Protein AF-A0A4D8XME0-F1 (afdb_monomer_lite)

Sequence (149 aa):
MLNAVTVRDWILSHYKCSPSGAEEKKIIDAHFCAVSTALEKTSAFGISNVFGFWDWVGGRFSVCSAVGILPLALQFGFETCREFLNGAHAVDEHFRTEKDYSKNLPVLLGLASVWNSSFLGIRSNAILPYAQALVRFVAHIQQLDMESN

Secondary structure (DSSP, 8-state):
-HHHHHHHHHHHHHTT--SSSHHHHHHHHHH--EE-S-HHHHHHTT---EE---TTS-GGGGGGSHHHHHHHHHHH-HHHHHHHHHHHHHHHHHHHH---TTT-HHHHHHHHHHIIIIIS---------S-GGGTTHHHHHHHHHHTT-

pLDDT: mean 95.59, std 4.42, range [67.44, 98.75]

Structure (mmCIF, N/CA/C/O backbone):
data_AF-A0A4D8XME0-F1
#
_entry.id   AF-A0A4D8XME0-F1
#
loop_
_atom_site.group_PDB
_atom_site.id
_atom_site.type_symbol
_atom_site.label_atom_id
_atom_site.label_alt_id
_atom_site.label_comp_id
_atom_site.label_asym_id
_atom_site.label_entity_id
_atom_site.label_seq_id
_atom_site.pdbx_PDB_ins_code
_atom_site.Cartn_x
_atom_site.Cartn_y
_atom_site.Cartn_z
_atom_site.occupancy
_atom_site.B_iso_or_equiv
_atom_site.auth_seq_id
_atom_site.auth_comp_id
_atom_site.auth_asym_id
_atom_site.auth_atom_id
_atom_site.pdbx_PDB_model_num
ATOM 1 N N . MET A 1 1 ? 5.438 -12.615 -12.875 1.00 91.56 1 MET A N 1
ATOM 2 C CA . MET A 1 1 ? 6.532 -12.648 -13.873 1.00 91.56 1 MET A CA 1
ATOM 3 C C . MET A 1 1 ? 6.036 -12.698 -15.312 1.00 91.56 1 MET A C 1
ATOM 5 O O . MET A 1 1 ? 6.508 -11.869 -16.071 1.00 91.56 1 MET A O 1
ATOM 9 N N . LEU A 1 2 ? 5.083 -13.569 -15.686 1.00 96.62 2 LEU A N 1
ATOM 10 C CA . LEU A 1 2 ? 4.573 -13.665 -17.070 1.00 96.62 2 LEU A CA 1
ATOM 11 C C . LEU A 1 2 ? 4.218 -12.301 -17.691 1.00 96.62 2 LEU A C 1
ATOM 13 O O . LEU A 1 2 ? 4.802 -11.936 -18.700 1.00 96.62 2 LEU A O 1
ATOM 17 N N . ASN A 1 3 ? 3.373 -11.504 -17.028 1.00 97.69 3 ASN A N 1
ATOM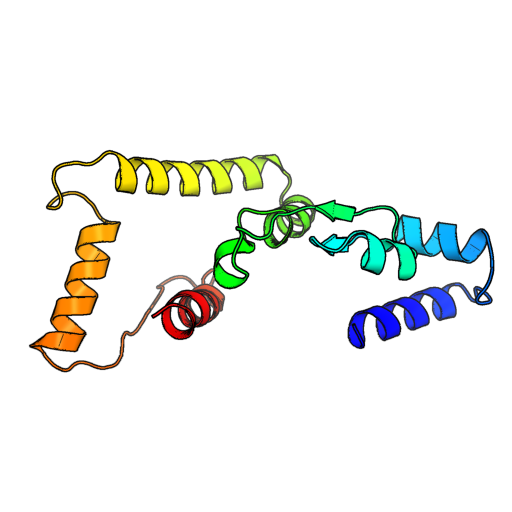 18 C CA . ASN A 1 3 ? 2.995 -10.174 -17.530 1.00 97.69 3 ASN A CA 1
ATOM 19 C C . ASN A 1 3 ? 4.197 -9.240 -17.742 1.00 97.69 3 ASN A C 1
ATOM 21 O O . ASN A 1 3 ? 4.234 -8.508 -18.723 1.00 97.69 3 ASN A O 1
ATOM 25 N N . ALA A 1 4 ? 5.187 -9.266 -16.844 1.00 96.25 4 ALA A N 1
ATOM 26 C CA . ALA A 1 4 ? 6.376 -8.425 -16.971 1.00 96.25 4 ALA A CA 1
ATOM 27 C C . ALA A 1 4 ? 7.208 -8.821 -18.200 1.00 96.25 4 ALA A C 1
ATOM 29 O O . ALA A 1 4 ? 7.653 -7.946 -18.936 1.00 96.25 4 ALA A O 1
ATOM 30 N N . VAL A 1 5 ? 7.363 -10.127 -18.449 1.00 95.12 5 VAL A N 1
ATOM 31 C CA . VAL A 1 5 ? 8.026 -10.646 -19.656 1.00 95.12 5 VAL A CA 1
ATOM 32 C C . VAL A 1 5 ? 7.252 -10.232 -20.906 1.00 95.12 5 VAL A C 1
ATOM 34 O O . VAL A 1 5 ? 7.840 -9.665 -21.816 1.00 95.12 5 VAL A O 1
ATOM 37 N N . THR A 1 6 ? 5.927 -10.402 -20.918 1.00 96.94 6 THR A N 1
ATOM 38 C CA . THR A 1 6 ? 5.085 -9.995 -22.053 1.00 96.94 6 THR A CA 1
ATOM 39 C C . THR A 1 6 ? 5.218 -8.503 -22.373 1.00 96.94 6 THR A C 1
ATOM 41 O O . THR A 1 6 ? 5.342 -8.137 -23.538 1.00 96.94 6 THR A O 1
ATOM 44 N N . VAL A 1 7 ? 5.229 -7.630 -21.359 1.00 96.94 7 VAL A N 1
ATOM 45 C CA . VAL A 1 7 ? 5.403 -6.180 -21.557 1.00 96.94 7 VAL A CA 1
ATOM 46 C C . VAL A 1 7 ? 6.823 -5.841 -22.018 1.00 96.94 7 VAL A C 1
ATOM 48 O O . VAL A 1 7 ? 6.987 -4.983 -22.885 1.00 96.94 7 VAL A O 1
ATOM 51 N N . ARG A 1 8 ? 7.846 -6.523 -21.487 1.00 94.25 8 ARG A N 1
ATOM 52 C CA . ARG A 1 8 ? 9.237 -6.385 -21.944 1.00 94.25 8 ARG A CA 1
ATOM 53 C C . ARG A 1 8 ? 9.361 -6.735 -23.421 1.00 94.25 8 ARG A C 1
ATOM 55 O O . ARG A 1 8 ? 9.879 -5.927 -24.185 1.00 94.25 8 ARG A O 1
ATOM 62 N N . ASP A 1 9 ? 8.844 -7.887 -23.826 1.00 94.00 9 ASP A N 1
ATOM 63 C CA . ASP A 1 9 ? 8.915 -8.342 -25.213 1.00 94.00 9 ASP A CA 1
ATOM 64 C C . ASP A 1 9 ? 8.140 -7.399 -26.142 1.00 94.00 9 ASP A C 1
ATOM 66 O O . ASP A 1 9 ? 8.619 -7.054 -27.222 1.00 94.00 9 ASP A O 1
ATOM 70 N N . TRP A 1 10 ? 6.986 -6.895 -25.690 1.00 95.94 10 TRP A N 1
ATOM 71 C CA . TRP A 1 10 ? 6.223 -5.884 -26.418 1.00 95.94 10 TRP A CA 1
ATOM 72 C C . TRP A 1 10 ? 7.027 -4.589 -26.632 1.00 95.94 10 TRP A C 1
ATOM 74 O O . TRP A 1 10 ? 7.133 -4.133 -27.772 1.00 95.94 10 TRP A O 1
ATOM 84 N N . ILE A 1 11 ? 7.661 -4.034 -25.591 1.00 95.44 11 ILE A N 1
ATOM 85 C CA . ILE A 1 11 ? 8.499 -2.824 -25.709 1.00 95.44 11 ILE A CA 1
ATOM 86 C C . ILE A 1 11 ? 9.690 -3.066 -26.640 1.00 95.44 11 ILE A C 1
ATOM 88 O O . ILE A 1 11 ? 9.931 -2.268 -27.547 1.00 95.44 11 ILE A O 1
ATOM 92 N N . LEU A 1 12 ? 10.418 -4.171 -26.470 1.00 93.56 12 LEU A N 1
ATOM 93 C CA . LEU A 1 12 ? 11.577 -4.477 -27.314 1.00 93.56 12 LEU A CA 1
ATOM 94 C C . LEU A 1 12 ? 11.173 -4.648 -28.786 1.00 93.56 12 LEU A C 1
ATOM 96 O O . LEU A 1 12 ? 11.854 -4.130 -29.674 1.00 93.56 12 LEU A O 1
ATOM 100 N N . SER A 1 13 ? 10.022 -5.282 -29.045 1.00 94.38 13 SER A N 1
ATOM 101 C CA . SER A 1 13 ? 9.468 -5.416 -30.396 1.00 94.38 13 SER A CA 1
ATOM 102 C C . SER A 1 13 ? 9.099 -4.063 -31.017 1.00 94.38 13 SER A C 1
ATOM 104 O O . SER A 1 13 ? 9.367 -3.841 -32.198 1.00 94.38 13 SER A O 1
ATOM 106 N N . HIS A 1 14 ? 8.559 -3.128 -30.225 1.00 94.62 14 HIS A N 1
ATOM 107 C CA . HIS A 1 14 ? 8.213 -1.781 -30.680 1.00 94.62 14 HIS A CA 1
ATOM 108 C C . HIS A 1 14 ? 9.449 -1.007 -31.153 1.00 94.62 14 HIS A C 1
ATOM 110 O O . HIS A 1 14 ? 9.430 -0.394 -32.221 1.00 94.62 14 HIS A O 1
ATOM 116 N N . TYR A 1 15 ? 10.548 -1.102 -30.401 1.00 94.50 15 TYR A N 1
ATOM 117 C CA . TYR A 1 15 ? 11.832 -0.502 -30.767 1.00 94.50 15 TYR A CA 1
ATOM 118 C C . TYR A 1 15 ? 12.601 -1.289 -31.838 1.00 94.50 15 TYR A C 1
ATOM 120 O O . TYR A 1 15 ? 13.678 -0.859 -32.240 1.00 94.50 15 TYR A O 1
ATOM 128 N N . LYS A 1 16 ? 12.060 -2.418 -32.327 1.00 92.62 16 LYS A N 1
ATOM 129 C CA . LYS A 1 16 ? 12.730 -3.341 -33.265 1.00 92.62 16 LYS A CA 1
ATOM 130 C C . LYS A 1 16 ? 14.116 -3.773 -32.770 1.00 92.62 16 LYS A C 1
ATOM 132 O O . LYS A 1 16 ? 15.002 -4.070 -33.570 1.00 92.62 16 LYS A O 1
ATOM 137 N N . CYS A 1 17 ? 14.296 -3.797 -31.453 1.00 87.25 17 CYS A N 1
ATOM 138 C CA . CYS A 1 17 ? 15.554 -4.160 -30.835 1.00 87.25 17 CYS A CA 1
ATOM 139 C C . CYS A 1 17 ? 15.717 -5.678 -30.933 1.00 87.25 17 CYS A C 1
ATOM 141 O O . CYS A 1 17 ? 14.829 -6.436 -30.533 1.00 87.25 17 CYS A O 1
ATOM 143 N N . SER A 1 18 ? 16.842 -6.128 -31.488 1.00 77.12 18 SER A N 1
ATOM 144 C CA . SER A 1 18 ? 17.196 -7.544 -31.413 1.00 77.12 18 SER A CA 1
ATOM 145 C C . SER A 1 18 ? 17.586 -7.881 -29.970 1.00 77.12 18 SER A C 1
ATOM 147 O O . SER A 1 18 ? 18.260 -7.069 -29.336 1.00 77.12 18 SER A O 1
ATOM 149 N N . PRO A 1 19 ? 17.196 -9.052 -29.440 1.00 67.44 19 PRO A N 1
ATOM 150 C CA . PRO A 1 19 ? 17.473 -9.438 -28.058 1.00 67.44 19 PRO A CA 1
ATOM 151 C C . PRO A 1 19 ? 18.959 -9.774 -27.861 1.00 67.44 19 PRO A C 1
ATOM 153 O O . PRO A 1 19 ? 19.338 -10.942 -27.802 1.00 67.44 19 PRO A O 1
ATOM 156 N N . SER A 1 20 ? 19.817 -8.752 -27.828 1.00 72.69 20 SER A N 1
ATOM 157 C CA . SER A 1 20 ? 21.176 -8.820 -27.290 1.00 72.69 20 SER A CA 1
ATOM 158 C C . SER A 1 20 ? 21.843 -7.442 -27.251 1.00 72.69 20 SER A C 1
ATOM 160 O O . SER A 1 20 ? 21.938 -6.759 -28.272 1.00 72.69 20 SER A O 1
ATOM 162 N N . GLY A 1 21 ? 22.446 -7.097 -26.111 1.00 81.00 21 GLY A N 1
ATOM 163 C CA . GLY A 1 21 ? 23.503 -6.085 -26.035 1.00 81.00 21 GLY A CA 1
ATOM 164 C C . GLY A 1 21 ? 23.106 -4.750 -25.404 1.00 81.00 21 GLY A C 1
ATOM 165 O O . GLY A 1 21 ? 22.157 -4.642 -24.630 1.00 81.00 21 GLY A O 1
ATOM 166 N N . ALA A 1 22 ? 23.903 -3.719 -25.696 1.00 86.31 22 ALA A N 1
ATOM 167 C CA . ALA A 1 22 ? 23.802 -2.407 -25.054 1.00 86.31 22 ALA A CA 1
ATOM 168 C C . ALA A 1 22 ? 22.494 -1.662 -25.375 1.00 86.31 22 ALA A C 1
ATOM 170 O O . ALA A 1 22 ? 22.033 -0.863 -24.561 1.00 86.31 22 ALA A O 1
ATOM 171 N N . GLU A 1 23 ? 21.895 -1.923 -26.541 1.00 89.38 23 GLU A N 1
ATOM 172 C CA . GLU A 1 23 ? 20.634 -1.302 -26.959 1.00 89.38 23 GLU A CA 1
ATOM 173 C C . GLU A 1 23 ? 19.457 -1.786 -26.106 1.00 89.38 23 GLU A C 1
ATOM 175 O O . GLU A 1 23 ? 18.723 -0.965 -25.556 1.00 89.38 23 GLU A O 1
ATOM 180 N N . GLU A 1 24 ? 19.340 -3.101 -25.908 1.00 91.31 24 GLU A N 1
ATOM 181 C CA . GLU A 1 24 ? 18.320 -3.699 -25.046 1.00 91.31 24 GLU A CA 1
ATOM 182 C C . GLU A 1 24 ? 18.422 -3.147 -23.622 1.00 91.31 24 GLU A C 1
ATOM 184 O O . GLU A 1 24 ? 17.433 -2.670 -23.064 1.00 91.31 24 GLU A O 1
ATOM 189 N N . LYS A 1 25 ? 19.639 -3.131 -23.060 1.00 91.00 25 LYS A N 1
ATOM 190 C CA . LYS A 1 25 ? 19.886 -2.590 -21.719 1.00 91.00 25 LYS A CA 1
ATOM 191 C C . LYS A 1 25 ? 19.446 -1.130 -21.612 1.00 91.00 25 LYS A C 1
ATOM 193 O O . LYS A 1 25 ? 18.803 -0.761 -20.637 1.00 91.00 25 LYS A O 1
ATOM 198 N N . LYS A 1 26 ? 19.749 -0.305 -22.619 1.00 92.69 26 LYS A N 1
ATOM 199 C CA . LYS A 1 26 ? 19.348 1.107 -22.643 1.00 92.69 26 LYS A CA 1
ATOM 200 C C . LYS A 1 26 ? 17.824 1.271 -22.657 1.00 92.69 26 LYS A C 1
ATOM 202 O O . LYS A 1 26 ? 17.313 2.149 -21.969 1.00 92.69 26 LYS A O 1
ATOM 207 N N . ILE A 1 27 ? 17.108 0.442 -23.419 1.00 94.69 27 ILE A N 1
ATOM 208 C CA . ILE A 1 27 ? 15.638 0.462 -23.466 1.00 94.69 27 ILE A CA 1
ATOM 209 C C . ILE A 1 27 ? 15.058 0.012 -22.120 1.00 94.69 27 ILE A C 1
ATOM 211 O O . ILE A 1 27 ? 14.176 0.678 -21.583 1.00 94.69 27 ILE A O 1
ATOM 215 N N . ILE A 1 28 ? 15.570 -1.078 -21.542 1.00 94.12 28 ILE A N 1
ATOM 216 C CA . ILE A 1 28 ? 15.106 -1.570 -20.239 1.00 94.12 28 ILE A CA 1
ATOM 217 C C . ILE A 1 28 ? 15.350 -0.519 -19.151 1.00 94.12 28 ILE A C 1
ATOM 219 O O . ILE A 1 28 ? 14.417 -0.178 -18.432 1.00 94.12 28 ILE A O 1
ATOM 223 N N . ASP A 1 29 ? 16.551 0.059 -19.078 1.00 93.38 29 ASP A N 1
ATOM 224 C CA . ASP A 1 29 ? 16.898 1.080 -18.081 1.00 93.38 29 ASP A CA 1
ATOM 225 C C . ASP A 1 29 ? 16.018 2.340 -18.192 1.00 93.38 29 ASP A C 1
ATOM 227 O O . ASP A 1 29 ? 15.743 2.988 -17.182 1.00 93.38 29 ASP A O 1
ATOM 231 N N . ALA A 1 30 ? 15.561 2.691 -19.399 1.00 94.56 30 ALA A N 1
ATOM 232 C CA . ALA A 1 30 ? 14.716 3.862 -19.630 1.00 94.56 30 ALA A CA 1
ATOM 233 C C . ALA A 1 30 ? 13.221 3.621 -19.352 1.00 94.56 30 ALA A C 1
ATOM 235 O O . ALA A 1 30 ? 12.512 4.560 -18.995 1.00 94.56 30 ALA A O 1
ATOM 236 N N . HIS A 1 31 ? 12.731 2.390 -19.533 1.00 95.75 31 HIS A N 1
ATOM 237 C CA . HIS A 1 31 ? 11.294 2.083 -19.491 1.00 95.75 31 HIS A CA 1
ATOM 238 C C . HIS A 1 31 ? 10.861 1.209 -18.311 1.00 95.75 31 HIS A C 1
ATOM 240 O O . HIS A 1 31 ? 9.667 1.138 -18.021 1.00 95.75 31 HIS A O 1
ATOM 246 N N . PHE A 1 32 ? 11.795 0.544 -17.631 1.00 96.50 32 PHE A N 1
ATOM 247 C CA . PHE A 1 32 ? 11.496 -0.355 -16.525 1.00 96.50 32 PHE A CA 1
ATOM 248 C C . PHE A 1 32 ? 12.145 0.113 -15.226 1.00 96.50 32 PHE A C 1
ATOM 250 O O . PHE A 1 32 ? 13.322 0.462 -15.154 1.00 96.50 32 PHE A O 1
ATOM 257 N N . CYS A 1 33 ? 11.363 0.015 -14.160 1.00 97.00 33 CYS A N 1
ATOM 258 C CA . CYS A 1 33 ? 11.851 -0.033 -12.794 1.00 97.00 33 CYS A CA 1
ATOM 259 C C . CYS A 1 33 ? 11.167 -1.197 -12.072 1.00 97.00 33 CYS A C 1
ATOM 261 O O . CYS A 1 33 ? 10.125 -1.693 -12.510 1.00 97.00 33 CYS A O 1
ATOM 263 N N . ALA A 1 34 ? 11.766 -1.656 -10.980 1.00 97.31 34 ALA A N 1
ATOM 264 C CA . ALA A 1 34 ? 11.216 -2.721 -10.157 1.00 97.31 34 ALA A CA 1
ATOM 265 C C . ALA A 1 34 ? 11.022 -2.241 -8.724 1.00 97.31 34 ALA A C 1
ATOM 267 O O . ALA A 1 34 ? 11.848 -1.506 -8.191 1.00 97.31 34 ALA A O 1
ATOM 268 N N . VAL A 1 35 ? 9.966 -2.730 -8.080 1.00 97.06 35 VAL A N 1
ATOM 269 C CA . VAL A 1 35 ? 9.823 -2.684 -6.625 1.00 97.06 35 VAL A CA 1
ATOM 270 C C . VAL A 1 35 ? 9.943 -4.109 -6.112 1.00 97.06 35 VAL A C 1
ATOM 272 O O . VAL A 1 35 ? 9.112 -4.958 -6.440 1.00 97.06 35 VAL A O 1
ATOM 275 N N . SER A 1 36 ? 11.008 -4.417 -5.375 1.00 94.56 36 SER A N 1
ATOM 276 C CA . SER A 1 36 ? 11.275 -5.795 -4.955 1.00 94.56 36 SER A CA 1
ATOM 277 C C . SER A 1 36 ? 12.236 -5.882 -3.779 1.00 94.56 36 SER A C 1
ATOM 279 O O . SER A 1 36 ? 13.097 -5.027 -3.601 1.00 94.56 36 SER A O 1
ATOM 281 N N . THR A 1 37 ? 12.140 -6.980 -3.036 1.00 91.12 37 THR A N 1
ATOM 282 C CA . THR A 1 37 ? 13.159 -7.426 -2.077 1.00 91.12 37 THR A CA 1
ATOM 283 C C . THR A 1 37 ? 14.212 -8.335 -2.735 1.00 91.12 37 THR A C 1
ATOM 285 O O . THR A 1 37 ? 15.295 -8.532 -2.191 1.00 91.12 37 THR A O 1
ATOM 288 N N . ALA A 1 38 ? 13.928 -8.892 -3.921 1.00 92.12 38 ALA A N 1
ATOM 289 C CA . ALA A 1 38 ? 14.745 -9.916 -4.573 1.00 92.12 38 ALA A CA 1
ATOM 290 C C . ALA A 1 38 ? 15.682 -9.324 -5.642 1.00 92.12 38 ALA A C 1
ATOM 292 O O . ALA A 1 38 ? 15.454 -9.503 -6.843 1.00 92.12 38 ALA A O 1
ATOM 293 N N . LEU A 1 39 ? 16.752 -8.653 -5.198 1.00 89.38 39 LEU A N 1
ATOM 294 C CA . LEU A 1 39 ? 17.704 -7.941 -6.069 1.00 89.38 39 LEU A CA 1
ATOM 295 C C . LEU A 1 39 ? 18.330 -8.829 -7.158 1.00 89.38 39 LEU A C 1
ATOM 297 O O . LEU A 1 39 ? 18.513 -8.395 -8.295 1.00 89.38 39 LEU A O 1
ATOM 301 N N . GLU A 1 40 ? 18.614 -10.093 -6.843 1.00 91.69 40 GLU A N 1
ATOM 302 C CA . GLU A 1 40 ? 19.160 -11.049 -7.814 1.00 91.69 40 GLU A CA 1
ATOM 303 C C . GLU A 1 40 ? 18.179 -11.323 -8.959 1.00 91.69 40 GLU A C 1
ATOM 305 O O . GLU A 1 40 ? 18.570 -11.361 -10.123 1.00 91.69 40 GLU A O 1
ATOM 310 N N . LYS A 1 41 ? 16.881 -11.451 -8.651 1.00 93.44 41 LYS A N 1
ATOM 311 C CA . LYS A 1 41 ? 15.845 -11.713 -9.659 1.00 93.44 41 LYS A CA 1
ATOM 312 C C . LYS A 1 41 ? 15.583 -10.488 -10.529 1.00 93.44 41 LYS A C 1
ATOM 314 O O . LYS A 1 41 ? 15.357 -10.641 -11.726 1.00 93.44 41 LYS A O 1
ATOM 319 N N . THR A 1 42 ? 15.621 -9.284 -9.956 1.00 93.56 42 THR A N 1
ATOM 320 C CA . THR A 1 42 ? 15.488 -8.041 -10.733 1.00 93.56 42 THR A CA 1
ATOM 321 C C . THR A 1 42 ? 16.700 -7.810 -11.632 1.00 93.56 42 THR A C 1
ATOM 323 O O . THR A 1 42 ? 16.530 -7.428 -12.787 1.00 93.56 42 THR A O 1
ATOM 326 N N . SER A 1 43 ? 17.904 -8.131 -11.144 1.00 91.38 43 SER A N 1
ATOM 327 C CA . SER A 1 43 ? 19.139 -8.075 -11.933 1.00 91.38 43 SER A CA 1
ATOM 328 C C . SER A 1 43 ? 19.131 -9.098 -13.073 1.00 91.38 43 SER A C 1
ATOM 330 O O . SER A 1 43 ? 19.403 -8.744 -14.217 1.00 91.38 43 SER A O 1
ATOM 332 N N . ALA A 1 44 ? 18.706 -10.340 -12.810 1.00 91.81 44 ALA A N 1
ATOM 333 C CA . ALA A 1 44 ? 18.538 -11.367 -13.842 1.00 91.81 44 ALA A CA 1
ATOM 334 C C . ALA A 1 44 ? 17.485 -10.991 -14.903 1.00 91.81 44 ALA A C 1
ATOM 336 O O . ALA A 1 44 ? 17.574 -11.438 -16.043 1.00 91.81 44 ALA A O 1
ATOM 337 N N . PHE A 1 45 ? 16.502 -10.155 -14.549 1.00 91.44 45 P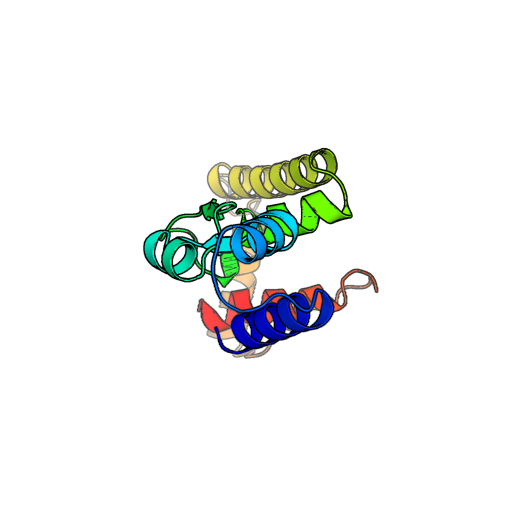HE A N 1
ATOM 338 C CA . PHE A 1 45 ? 15.538 -9.585 -15.497 1.00 91.44 45 PHE A CA 1
ATOM 339 C C . PHE A 1 45 ? 16.123 -8.415 -16.319 1.00 91.44 45 PHE A C 1
ATOM 341 O O . PHE A 1 45 ? 15.522 -7.996 -17.306 1.00 91.44 45 PHE A O 1
ATOM 348 N N . GLY A 1 46 ? 17.290 -7.888 -15.935 1.00 91.25 46 GLY A N 1
ATOM 349 C CA . GLY A 1 46 ? 17.978 -6.785 -16.609 1.00 91.25 46 GLY A CA 1
ATOM 350 C C . GLY A 1 46 ? 17.618 -5.388 -16.094 1.00 91.25 46 GLY A C 1
ATOM 351 O O . GLY A 1 46 ? 18.027 -4.408 -16.707 1.00 91.25 46 GLY A O 1
ATOM 352 N N . ILE A 1 47 ? 16.870 -5.269 -14.990 1.00 94.12 47 ILE A N 1
ATOM 353 C CA . ILE A 1 47 ? 16.465 -3.969 -14.429 1.00 94.12 47 ILE A CA 1
ATOM 354 C C . ILE A 1 47 ? 17.537 -3.459 -13.469 1.00 94.12 47 ILE A C 1
ATOM 356 O O . ILE A 1 47 ? 17.819 -4.092 -12.451 1.00 94.12 47 ILE A O 1
ATOM 360 N N . SER A 1 48 ? 18.079 -2.276 -13.761 1.00 90.81 48 SER A N 1
ATOM 361 C CA . SER A 1 48 ? 19.012 -1.568 -12.875 1.00 90.81 48 SER A CA 1
ATOM 362 C C . SER A 1 48 ? 18.310 -0.675 -11.841 1.00 90.81 48 SER A C 1
ATOM 364 O O . SER A 1 48 ? 18.780 -0.548 -10.712 1.00 90.81 48 SER A O 1
ATOM 366 N N . ASN A 1 49 ? 17.161 -0.094 -12.196 1.00 94.38 49 ASN A N 1
ATOM 367 C CA . ASN A 1 49 ? 16.387 0.797 -11.331 1.00 94.38 49 ASN A CA 1
ATOM 368 C C . ASN A 1 49 ? 15.474 -0.003 -10.393 1.00 94.38 49 ASN A C 1
ATOM 370 O O . ASN A 1 49 ? 14.332 -0.320 -10.738 1.00 94.38 49 ASN A O 1
ATOM 374 N N . VAL A 1 50 ? 15.980 -0.341 -9.206 1.00 9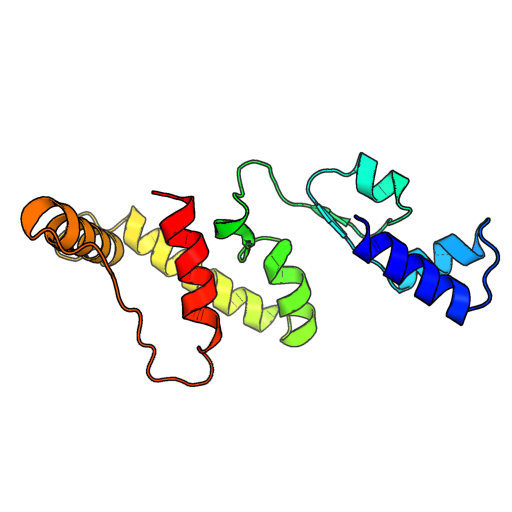6.25 50 VAL A N 1
ATOM 375 C CA . VAL A 1 50 ? 15.248 -1.138 -8.213 1.00 96.25 50 VAL A CA 1
ATOM 376 C C . VAL A 1 50 ? 14.996 -0.328 -6.945 1.00 96.25 50 VAL A C 1
ATOM 378 O O . VAL A 1 50 ? 15.925 0.139 -6.292 1.00 96.25 50 VAL A O 1
ATOM 381 N N . PHE A 1 51 ? 13.726 -0.211 -6.571 1.00 96.31 51 PHE A N 1
ATOM 382 C CA . PHE A 1 51 ? 13.279 0.378 -5.317 1.00 96.31 51 PHE A CA 1
ATOM 383 C C . PHE A 1 51 ? 13.023 -0.745 -4.310 1.00 96.31 51 PHE A C 1
ATOM 385 O O . PHE A 1 51 ? 12.066 -1.515 -4.425 1.00 96.31 51 PHE A O 1
ATOM 392 N N . GLY A 1 52 ? 13.935 -0.869 -3.350 1.00 92.31 52 GLY A N 1
ATOM 393 C CA . GLY A 1 52 ? 13.894 -1.913 -2.334 1.00 92.31 52 GLY A CA 1
ATOM 394 C C . GLY A 1 52 ? 12.793 -1.707 -1.294 1.00 92.31 52 GLY A C 1
ATOM 395 O O . GLY A 1 52 ? 12.385 -0.584 -0.999 1.00 92.31 52 GLY A O 1
ATOM 396 N N . PHE A 1 53 ? 12.359 -2.813 -0.702 1.00 94.19 53 PHE A N 1
ATOM 397 C CA . PHE A 1 53 ? 11.642 -2.853 0.572 1.00 94.19 53 PHE A CA 1
ATOM 398 C C . PHE A 1 53 ? 12.067 -4.120 1.332 1.00 94.19 53 PHE A C 1
ATOM 400 O O . PHE A 1 53 ? 12.938 -4.854 0.859 1.00 94.19 53 PHE A O 1
ATOM 407 N N . TRP A 1 54 ? 11.497 -4.366 2.511 1.00 93.81 54 TRP A N 1
ATOM 408 C CA . TRP A 1 54 ? 11.974 -5.405 3.428 1.00 93.81 54 TRP A CA 1
ATOM 409 C C . TRP A 1 54 ? 10.943 -6.503 3.683 1.00 93.81 54 TRP A C 1
ATOM 411 O O . TRP A 1 54 ? 9.751 -6.335 3.445 1.00 93.81 54 TRP A O 1
ATOM 421 N N . ASP A 1 55 ? 11.429 -7.632 4.186 1.00 92.88 55 ASP A N 1
ATOM 422 C CA . ASP A 1 55 ? 10.661 -8.837 4.511 1.00 92.88 55 ASP A CA 1
ATOM 423 C C . ASP A 1 55 ? 9.609 -8.626 5.609 1.00 92.88 55 ASP A C 1
ATOM 425 O O . ASP A 1 55 ? 8.543 -9.236 5.564 1.00 92.88 55 ASP A O 1
ATOM 429 N N . TRP A 1 56 ? 9.861 -7.717 6.550 1.00 94.75 56 TRP A N 1
ATOM 430 C CA . TRP A 1 56 ? 8.894 -7.327 7.578 1.00 94.75 56 TRP A CA 1
ATOM 431 C C . TRP A 1 56 ? 7.724 -6.483 7.039 1.00 94.75 56 TRP A C 1
ATOM 433 O O . TRP A 1 56 ? 6.768 -6.225 7.772 1.00 94.75 56 TRP A O 1
ATOM 443 N N . VAL A 1 57 ? 7.749 -6.073 5.763 1.00 96.19 57 VAL A N 1
ATOM 444 C CA . VAL A 1 57 ? 6.627 -5.390 5.103 1.00 96.19 57 VAL A CA 1
ATOM 445 C C . VAL A 1 57 ? 5.720 -6.424 4.431 1.00 96.19 57 VAL A C 1
ATOM 447 O O . VAL A 1 57 ? 5.936 -6.831 3.288 1.00 96.19 57 VAL A O 1
ATOM 450 N N . GLY A 1 58 ? 4.657 -6.830 5.128 1.00 95.12 58 GLY A N 1
ATOM 451 C CA . GLY A 1 58 ? 3.636 -7.712 4.559 1.00 95.12 58 GLY A CA 1
ATOM 452 C C . GLY A 1 58 ? 2.922 -7.075 3.358 1.00 95.12 58 GLY A C 1
ATOM 453 O O . GLY A 1 58 ? 2.630 -5.881 3.361 1.00 95.12 58 GLY A O 1
ATOM 454 N N . GLY A 1 59 ? 2.589 -7.873 2.335 1.00 94.69 59 GLY A N 1
ATOM 455 C CA . GLY A 1 59 ? 2.036 -7.372 1.065 1.00 94.69 59 GLY A CA 1
ATOM 456 C C . GLY A 1 59 ? 0.809 -6.464 1.225 1.00 94.69 59 GLY A C 1
ATOM 457 O O . GLY A 1 59 ? 0.786 -5.357 0.691 1.00 94.69 59 GLY A O 1
ATOM 458 N N . ARG A 1 60 ? -0.168 -6.870 2.043 1.00 96.81 60 ARG A N 1
ATOM 459 C CA . ARG A 1 60 ? -1.383 -6.082 2.339 1.00 96.81 60 ARG A CA 1
ATOM 460 C C . ARG A 1 60 ? -1.151 -4.830 3.200 1.00 96.81 60 ARG A C 1
ATOM 462 O O . ARG A 1 60 ? -2.039 -3.993 3.288 1.00 96.81 60 ARG A O 1
ATOM 469 N N . PHE A 1 61 ? 0.047 -4.667 3.763 1.00 97.44 61 PHE A N 1
ATOM 470 C CA . PHE A 1 61 ? 0.493 -3.483 4.512 1.00 97.44 61 PHE A CA 1
ATOM 471 C C . PHE A 1 61 ? 1.514 -2.636 3.727 1.00 97.44 61 PHE A C 1
ATOM 473 O O . PHE A 1 61 ? 2.051 -1.657 4.238 1.00 97.44 61 PHE A O 1
ATOM 480 N N . SER A 1 62 ? 1.812 -2.997 2.474 1.00 97.44 62 SER A N 1
ATOM 481 C CA . SER A 1 62 ? 2.970 -2.460 1.747 1.00 97.44 62 SER A CA 1
ATOM 482 C C . SER A 1 62 ? 2.766 -1.089 1.093 1.00 97.44 62 SER A C 1
ATOM 484 O O . SER A 1 62 ? 3.725 -0.541 0.550 1.00 97.44 62 SER A O 1
ATOM 486 N N . VAL A 1 63 ? 1.570 -0.493 1.147 1.00 98.06 63 VAL A N 1
ATOM 487 C CA . VAL A 1 63 ? 1.269 0.772 0.443 1.00 98.06 63 VAL A CA 1
ATOM 488 C C . VAL A 1 63 ? 2.159 1.942 0.889 1.00 98.06 63 VAL A C 1
ATOM 490 O O . VAL A 1 63 ? 2.550 2.758 0.060 1.00 98.06 63 VAL A O 1
ATOM 493 N N . CYS A 1 64 ? 2.560 1.985 2.162 1.00 98.00 64 CYS A N 1
ATOM 494 C CA . CYS A 1 64 ? 3.480 3.001 2.689 1.00 98.00 64 CYS A CA 1
ATOM 495 C C . CYS A 1 64 ? 4.961 2.734 2.347 1.00 98.00 64 CYS A C 1
ATOM 497 O O . CYS A 1 64 ? 5.825 3.538 2.686 1.00 98.00 64 CYS A O 1
ATOM 499 N N . SER A 1 65 ? 5.275 1.617 1.684 1.00 97.75 65 SER A N 1
ATOM 500 C CA . SER A 1 65 ? 6.620 1.299 1.187 1.00 97.75 65 SER A CA 1
ATOM 501 C C . SER A 1 65 ? 6.803 1.753 -0.266 1.00 97.75 65 SER A C 1
ATOM 503 O O . SER A 1 65 ? 5.903 2.337 -0.871 1.00 97.75 65 SER A O 1
ATOM 505 N N . ALA A 1 66 ? 7.937 1.401 -0.880 1.00 97.38 66 ALA A N 1
ATOM 506 C CA . ALA A 1 66 ? 8.164 1.601 -2.310 1.00 97.38 66 ALA A CA 1
ATOM 507 C C . ALA A 1 66 ? 7.031 1.042 -3.200 1.00 97.38 66 ALA A C 1
ATOM 509 O O . ALA A 1 66 ? 6.822 1.569 -4.289 1.00 97.38 66 ALA A O 1
ATOM 510 N N . VAL A 1 67 ? 6.277 0.028 -2.741 1.00 97.62 67 VAL A N 1
ATOM 511 C CA . VAL A 1 67 ? 5.177 -0.593 -3.509 1.00 97.62 67 VAL A CA 1
ATOM 512 C C . VAL A 1 67 ? 4.091 0.422 -3.860 1.00 97.62 67 VAL A C 1
ATOM 514 O O . VAL A 1 67 ? 3.658 0.467 -5.010 1.00 97.62 67 VAL A O 1
ATOM 517 N N . GLY A 1 68 ? 3.663 1.241 -2.897 1.00 97.62 68 GLY A N 1
ATOM 518 C CA . GLY A 1 68 ? 2.676 2.293 -3.141 1.00 97.62 68 GLY A CA 1
ATOM 519 C C . GLY A 1 68 ? 3.313 3.650 -3.422 1.00 97.62 68 GLY A C 1
ATOM 520 O O . GLY A 1 68 ? 2.881 4.349 -4.335 1.00 97.62 68 GLY A O 1
ATOM 521 N N . ILE A 1 69 ? 4.369 4.019 -2.693 1.00 98.31 69 ILE A N 1
ATOM 522 C CA . ILE A 1 69 ? 4.938 5.371 -2.766 1.00 98.31 69 ILE A CA 1
ATOM 523 C C . ILE A 1 69 ? 5.556 5.670 -4.132 1.00 98.31 69 ILE A C 1
ATOM 525 O O . ILE A 1 69 ? 5.392 6.784 -4.616 1.00 98.31 69 ILE A O 1
ATOM 529 N N . LEU A 1 70 ? 6.201 4.704 -4.797 1.00 98.19 70 LEU A N 1
ATOM 530 C CA . LEU A 1 70 ? 6.771 4.935 -6.127 1.00 98.19 70 LEU A CA 1
ATOM 531 C C . LEU A 1 70 ? 5.701 5.335 -7.167 1.00 98.19 70 LEU A C 1
ATOM 533 O O . LEU A 1 70 ? 5.808 6.432 -7.719 1.00 98.19 70 LEU A O 1
ATOM 537 N N . PRO A 1 71 ? 4.661 4.519 -7.446 1.00 98.00 71 PRO A N 1
ATOM 538 C CA . PRO A 1 71 ? 3.643 4.896 -8.428 1.00 98.00 71 PRO A CA 1
ATOM 539 C C . PRO A 1 71 ? 2.819 6.119 -8.000 1.00 98.00 71 PRO A C 1
ATOM 541 O O . PRO A 1 71 ? 2.461 6.933 -8.850 1.00 98.00 71 PRO A O 1
ATOM 544 N N . LEU A 1 72 ? 2.545 6.296 -6.701 1.00 98.25 72 LEU A N 1
ATOM 545 C CA . LEU A 1 72 ? 1.815 7.469 -6.209 1.00 98.25 72 LEU A CA 1
ATOM 546 C C . LEU A 1 72 ? 2.629 8.758 -6.368 1.00 98.25 72 LEU A C 1
ATOM 548 O O . LEU A 1 72 ? 2.076 9.772 -6.788 1.00 98.25 72 LEU A O 1
ATOM 552 N N . ALA A 1 73 ? 3.937 8.727 -6.104 1.00 98.25 73 ALA A N 1
ATOM 553 C CA . ALA A 1 73 ? 4.800 9.894 -6.263 1.00 98.25 73 ALA A CA 1
ATOM 554 C C . ALA A 1 73 ? 4.972 10.280 -7.736 1.00 98.25 73 ALA A C 1
ATOM 556 O O . ALA A 1 73 ? 5.027 11.468 -8.044 1.00 98.25 73 ALA A O 1
ATOM 557 N N . LEU A 1 74 ? 5.001 9.303 -8.649 1.00 97.69 74 LEU A N 1
ATOM 558 C CA . LEU A 1 74 ? 4.998 9.565 -10.092 1.00 97.69 74 LEU A CA 1
ATOM 559 C C . LEU A 1 74 ? 3.703 10.252 -10.556 1.00 97.69 74 LEU A C 1
ATOM 561 O O . LEU A 1 74 ? 3.747 11.085 -11.457 1.00 97.69 74 LEU A O 1
ATOM 565 N N . GLN A 1 75 ? 2.564 9.924 -9.941 1.00 98.06 75 GLN A N 1
ATOM 566 C CA . GLN A 1 75 ? 1.258 10.465 -10.321 1.00 98.06 75 GLN A CA 1
ATOM 567 C C . GLN A 1 75 ? 0.928 11.808 -9.649 1.00 98.06 75 GLN A C 1
ATOM 569 O O . GLN A 1 75 ? 0.319 12.674 -10.276 1.00 98.06 75 GLN A O 1
ATOM 574 N N . PHE A 1 76 ? 1.277 11.969 -8.371 1.00 98.00 76 PHE A N 1
ATOM 575 C CA . PHE A 1 76 ? 0.830 13.085 -7.526 1.00 98.00 76 PHE A CA 1
ATOM 576 C C . PHE A 1 76 ? 1.973 13.959 -6.999 1.00 98.00 76 PHE A C 1
ATOM 578 O O . PHE A 1 76 ? 1.723 15.005 -6.410 1.00 98.00 76 PHE A O 1
ATOM 585 N N . GLY A 1 77 ? 3.225 13.560 -7.216 1.00 98.44 77 GLY A N 1
ATOM 586 C CA . GLY A 1 77 ? 4.390 14.196 -6.614 1.00 98.44 77 GLY A CA 1
ATOM 587 C C . GLY A 1 77 ? 4.713 13.642 -5.224 1.00 98.44 77 GLY A C 1
ATOM 588 O O . GLY A 1 77 ? 3.858 13.136 -4.489 1.00 98.44 77 GLY A O 1
ATOM 589 N N . PHE A 1 78 ? 5.991 13.733 -4.852 1.00 98.12 78 PHE A N 1
ATOM 590 C CA . PHE A 1 78 ? 6.475 13.185 -3.584 1.00 98.12 78 PHE A CA 1
ATOM 591 C C . PHE A 1 78 ? 5.969 13.965 -2.362 1.00 98.12 78 PHE A C 1
ATOM 593 O O . PHE A 1 78 ? 5.751 13.374 -1.309 1.00 98.12 78 PHE A O 1
ATOM 600 N N . GLU A 1 79 ? 5.717 15.267 -2.505 1.00 98.44 79 GLU A N 1
ATOM 601 C CA . GLU A 1 79 ? 5.198 16.113 -1.423 1.00 98.44 79 GLU A CA 1
ATOM 602 C C . GLU A 1 79 ? 3.830 15.617 -0.925 1.00 98.44 79 GLU A C 1
ATOM 604 O O . GLU A 1 79 ? 3.651 15.413 0.274 1.00 98.44 79 GLU A O 1
ATOM 609 N N . THR A 1 80 ? 2.911 15.291 -1.840 1.00 98.31 80 THR A N 1
ATOM 610 C CA . THR A 1 80 ? 1.611 14.685 -1.505 1.00 98.31 80 THR A CA 1
ATOM 611 C C . THR A 1 80 ? 1.769 13.306 -0.863 1.00 98.31 80 THR A C 1
ATOM 613 O O . THR A 1 80 ? 1.063 12.972 0.087 1.00 98.31 80 THR A O 1
ATOM 616 N N . CYS A 1 81 ? 2.731 12.501 -1.323 1.00 98.44 81 CYS A N 1
ATOM 617 C CA . CYS A 1 81 ? 3.022 11.212 -0.690 1.00 98.44 81 CYS A CA 1
ATOM 618 C C . CYS A 1 81 ? 3.557 11.380 0.737 1.00 98.44 81 CYS A C 1
ATOM 620 O O . CYS A 1 81 ? 3.233 10.581 1.613 1.00 98.44 81 CYS A O 1
ATOM 622 N N . ARG A 1 82 ? 4.341 12.431 0.999 1.00 98.50 82 ARG A N 1
ATOM 623 C CA . ARG A 1 82 ? 4.829 12.750 2.343 1.00 98.50 82 ARG A CA 1
ATOM 624 C C . ARG A 1 82 ? 3.687 13.149 3.274 1.00 98.50 82 ARG A C 1
ATOM 626 O O . ARG A 1 82 ? 3.675 12.715 4.419 1.00 98.50 82 ARG A O 1
ATOM 633 N N . GLU A 1 83 ? 2.709 13.915 2.793 1.00 98.69 83 GLU A N 1
ATOM 634 C CA . GLU A 1 83 ? 1.493 14.223 3.560 1.00 98.69 83 GLU A CA 1
ATOM 635 C C . GLU A 1 83 ? 0.695 12.957 3.897 1.00 98.69 83 GLU A C 1
ATOM 637 O O . GLU A 1 83 ? 0.305 12.765 5.049 1.00 98.69 83 GLU A O 1
ATOM 642 N N . PHE A 1 84 ? 0.526 12.054 2.926 1.00 98.62 84 PHE A N 1
ATOM 643 C CA . PHE A 1 84 ? -0.104 10.750 3.145 1.00 98.62 84 PHE A CA 1
ATOM 644 C C . PHE A 1 84 ? 0.625 9.925 4.221 1.00 98.62 84 PHE A C 1
ATOM 646 O O . PHE A 1 84 ? -0.009 9.432 5.156 1.00 98.62 84 PHE A O 1
ATOM 653 N N . LEU A 1 85 ? 1.955 9.821 4.132 1.00 98.69 85 LEU A N 1
ATOM 654 C CA . LEU A 1 85 ? 2.778 9.103 5.112 1.00 98.69 85 LEU A CA 1
ATOM 655 C C . LEU A 1 85 ? 2.709 9.737 6.507 1.00 98.69 85 LEU A C 1
ATOM 657 O O . LEU A 1 85 ? 2.622 9.018 7.498 1.00 98.69 85 LEU A O 1
ATOM 661 N N . ASN A 1 86 ? 2.693 11.069 6.593 1.00 98.75 86 ASN A N 1
ATOM 662 C CA . ASN A 1 86 ? 2.525 11.778 7.860 1.00 98.75 86 ASN A CA 1
ATOM 663 C C . ASN A 1 86 ? 1.154 11.495 8.489 1.00 98.75 86 ASN A C 1
ATOM 665 O O . ASN A 1 86 ? 1.063 11.331 9.704 1.00 98.75 86 ASN A O 1
ATOM 669 N N . GLY A 1 87 ? 0.097 11.399 7.676 1.00 98.69 87 GLY A N 1
ATOM 670 C CA . GLY A 1 87 ? -1.231 10.999 8.138 1.00 98.69 87 GLY A CA 1
ATOM 671 C C . GLY A 1 87 ? -1.251 9.579 8.708 1.00 98.69 87 GLY A C 1
ATOM 672 O O . GLY A 1 87 ? -1.783 9.370 9.796 1.00 98.69 87 GLY A O 1
ATOM 673 N N . ALA A 1 88 ? -0.620 8.621 8.020 1.00 98.50 88 ALA A N 1
ATOM 674 C CA . ALA A 1 88 ? -0.470 7.253 8.523 1.00 98.50 88 ALA A CA 1
ATOM 675 C C . ALA A 1 88 ? 0.315 7.223 9.846 1.00 98.50 88 ALA A C 1
ATOM 677 O O . ALA A 1 88 ? -0.163 6.674 10.837 1.00 98.50 88 ALA A O 1
ATOM 678 N N . HIS A 1 89 ? 1.458 7.914 9.900 1.00 98.75 89 HIS A N 1
ATOM 679 C CA . HIS A 1 89 ? 2.289 7.990 11.099 1.00 98.75 89 HIS A CA 1
ATOM 680 C C . HIS A 1 89 ? 1.565 8.632 12.293 1.00 98.75 89 HIS A C 1
ATOM 682 O O . HIS A 1 89 ? 1.741 8.194 13.427 1.00 98.75 89 HIS A O 1
ATOM 688 N N . ALA A 1 90 ? 0.720 9.641 12.064 1.00 98.69 90 ALA A N 1
ATOM 689 C CA . ALA A 1 90 ? -0.074 10.253 13.127 1.00 98.69 90 ALA A CA 1
ATOM 690 C C . ALA A 1 90 ? -1.065 9.256 13.756 1.00 98.69 90 ALA A C 1
ATOM 692 O O . ALA A 1 90 ? -1.252 9.260 14.973 1.00 98.69 90 ALA A O 1
ATOM 693 N N . VAL A 1 91 ? -1.676 8.382 12.946 1.00 98.50 91 VAL A N 1
ATOM 694 C CA . VAL A 1 91 ? -2.555 7.314 13.447 1.00 98.50 91 VAL A CA 1
ATOM 695 C C . VAL A 1 91 ? -1.750 6.235 14.172 1.00 98.50 91 VAL A C 1
ATOM 697 O O . VAL A 1 91 ? -2.184 5.787 15.233 1.00 98.50 91 VAL A O 1
ATOM 700 N N . ASP A 1 92 ? -0.572 5.866 13.662 1.00 98.69 92 ASP A N 1
ATOM 701 C CA . ASP A 1 92 ? 0.337 4.928 14.335 1.00 98.69 92 ASP A CA 1
ATOM 702 C C . ASP A 1 92 ? 0.748 5.451 15.717 1.00 98.69 92 ASP A C 1
ATOM 704 O O . ASP A 1 92 ? 0.707 4.721 16.710 1.00 98.69 92 ASP A O 1
ATOM 708 N N . GLU A 1 93 ? 1.106 6.733 15.804 1.00 98.69 93 GLU A N 1
ATOM 709 C CA . GLU A 1 93 ? 1.513 7.357 17.057 1.00 98.69 93 GLU A CA 1
ATOM 710 C C . GLU A 1 93 ? 0.342 7.465 18.036 1.00 98.69 93 GLU A C 1
ATOM 712 O O . GLU A 1 93 ? 0.513 7.158 19.218 1.00 98.69 93 GLU A O 1
ATOM 717 N N . HIS A 1 94 ? -0.860 7.808 17.557 1.00 98.62 94 HIS A N 1
ATOM 718 C CA . HIS A 1 94 ? -2.080 7.770 18.370 1.00 98.62 94 HIS A CA 1
ATOM 719 C C . HIS A 1 94 ? -2.330 6.371 18.936 1.00 98.62 94 HIS A C 1
ATOM 721 O O . HIS A 1 94 ? -2.489 6.206 20.145 1.00 98.62 94 HIS A O 1
ATOM 727 N N . PHE A 1 95 ? -2.302 5.349 18.075 1.00 98.56 95 PHE A N 1
ATOM 728 C CA . PHE A 1 95 ? -2.509 3.958 18.470 1.00 98.56 95 PHE A CA 1
ATOM 729 C C . PHE A 1 95 ? -1.493 3.505 19.522 1.00 98.56 95 PHE A C 1
ATOM 731 O O . PHE A 1 95 ? -1.863 2.840 20.490 1.00 98.56 95 PHE A O 1
ATOM 738 N N . ARG A 1 96 ? -0.226 3.893 19.349 1.00 98.31 96 ARG A N 1
ATOM 739 C CA . ARG A 1 96 ? 0.892 3.505 20.212 1.00 98.31 96 ARG A CA 1
ATOM 740 C C . ARG A 1 96 ? 0.912 4.239 21.553 1.00 98.31 96 ARG A C 1
ATOM 742 O O . ARG A 1 96 ? 1.349 3.658 22.547 1.00 98.31 96 ARG A O 1
ATOM 749 N N . THR A 1 97 ? 0.532 5.517 21.584 1.00 98.38 97 THR A N 1
ATOM 750 C CA . THR A 1 97 ? 0.758 6.386 22.753 1.00 98.38 97 THR A CA 1
ATOM 751 C C . THR A 1 97 ? -0.472 6.655 23.602 1.00 98.38 97 THR A C 1
ATOM 753 O O . THR A 1 97 ? -0.305 6.907 24.798 1.00 98.38 97 THR A O 1
ATOM 756 N N . GLU A 1 98 ? -1.684 6.572 23.045 1.00 98.31 98 GLU A N 1
ATOM 757 C CA . GLU A 1 98 ? -2.908 6.746 23.825 1.00 98.31 98 GLU A CA 1
ATOM 758 C C . GLU A 1 98 ? -3.101 5.557 24.778 1.00 98.31 98 GLU A C 1
ATOM 760 O O . GLU A 1 98 ? -3.388 4.430 24.361 1.00 98.31 98 GLU A O 1
ATOM 765 N N . LYS A 1 99 ? -2.924 5.830 26.076 1.00 97.25 99 LYS A N 1
ATOM 766 C CA . LYS A 1 99 ? -3.001 4.846 27.165 1.00 97.25 99 LYS A CA 1
ATOM 767 C C . LYS A 1 99 ? -4.437 4.590 27.603 1.00 97.25 99 LYS A C 1
ATOM 769 O O . LYS A 1 99 ? -4.730 3.527 28.144 1.00 97.25 99 LYS A O 1
ATOM 774 N N . ASP A 1 100 ? -5.319 5.566 27.415 1.00 97.88 100 ASP A N 1
ATOM 775 C CA . ASP A 1 100 ? -6.738 5.422 27.684 1.00 97.88 100 ASP A CA 1
ATOM 776 C C . ASP A 1 100 ? -7.407 4.739 26.488 1.00 97.88 100 ASP A C 1
ATOM 778 O O . ASP A 1 100 ? -7.762 5.371 25.491 1.00 97.88 100 ASP A O 1
ATOM 782 N N . TYR A 1 101 ? -7.603 3.422 26.581 1.00 96.94 101 TYR A N 1
ATOM 783 C CA . TYR A 1 101 ? -8.215 2.650 25.498 1.00 96.94 101 TYR A CA 1
ATOM 784 C C . TYR A 1 101 ? -9.633 3.108 25.140 1.00 96.94 101 TYR A C 1
ATOM 786 O O . TYR A 1 101 ? -10.065 2.871 24.016 1.00 96.94 101 TYR A O 1
ATOM 794 N N . SER A 1 102 ? -10.331 3.827 26.029 1.00 97.56 102 SER A N 1
ATOM 795 C CA . SER A 1 102 ? -11.629 4.435 25.707 1.00 97.56 102 SER A CA 1
ATOM 796 C C . SER A 1 102 ? -11.532 5.623 24.736 1.00 97.56 102 SER A C 1
ATOM 798 O O . SER A 1 102 ? -12.554 6.102 24.249 1.00 97.56 102 SER A O 1
ATOM 800 N N . LYS A 1 103 ? -10.313 6.081 24.423 1.00 98.00 103 LYS A N 1
ATOM 801 C CA . LYS A 1 103 ? -10.000 7.151 23.459 1.00 98.00 103 LYS A CA 1
ATOM 802 C C . LYS A 1 103 ? -9.142 6.668 22.286 1.00 98.00 103 LYS A C 1
ATOM 804 O O . LYS A 1 103 ? -8.909 7.404 21.325 1.00 98.00 103 LYS A O 1
ATOM 809 N N . ASN A 1 104 ? -8.680 5.422 22.329 1.00 98.62 104 ASN A N 1
ATOM 810 C CA . ASN A 1 104 ? -7.840 4.846 21.290 1.00 98.62 104 ASN A CA 1
ATOM 811 C C . ASN A 1 104 ? -8.719 4.310 20.139 1.00 98.62 104 ASN A C 1
ATOM 813 O O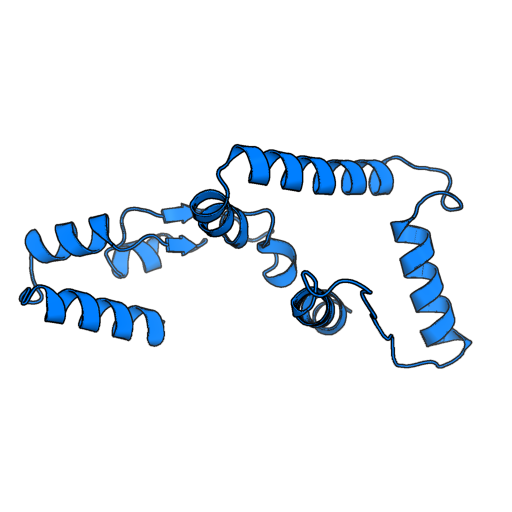 . ASN A 1 104 ? -9.304 3.231 20.234 1.00 98.62 104 ASN A O 1
ATOM 817 N N . LEU A 1 105 ? -8.850 5.092 19.058 1.00 97.69 105 LEU A N 1
ATOM 818 C CA . LEU A 1 105 ? -9.795 4.824 17.965 1.00 97.69 105 LEU A CA 1
ATOM 819 C C . LEU A 1 105 ? -9.579 3.452 17.296 1.00 97.69 105 LEU A C 1
ATOM 821 O O . LEU A 1 105 ? -10.565 2.724 17.163 1.00 97.69 105 LEU A O 1
ATOM 825 N N . PRO A 1 106 ? -8.347 3.039 16.919 1.00 98.19 106 PRO A N 1
ATOM 826 C CA . PRO A 1 106 ? -8.132 1.699 16.370 1.00 98.19 106 PRO A CA 1
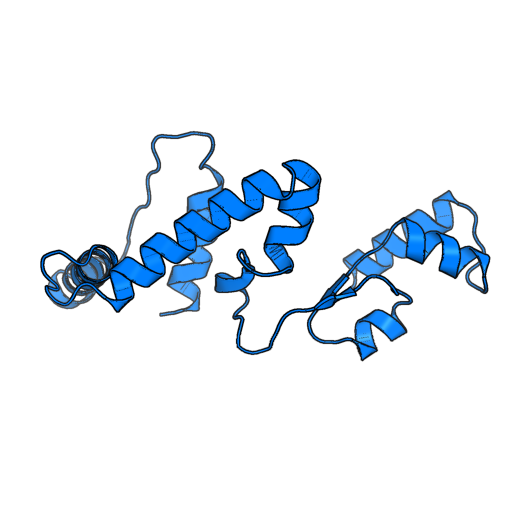ATOM 827 C C . PRO A 1 106 ? -8.494 0.571 17.345 1.00 98.19 106 PRO A C 1
ATOM 829 O O . PRO A 1 106 ? -9.097 -0.417 16.926 1.00 98.19 106 PRO A O 1
ATOM 832 N N . VAL A 1 107 ? -8.195 0.726 18.644 1.00 98.44 107 VAL A N 1
ATOM 833 C CA . VAL A 1 107 ? -8.569 -0.266 19.670 1.00 9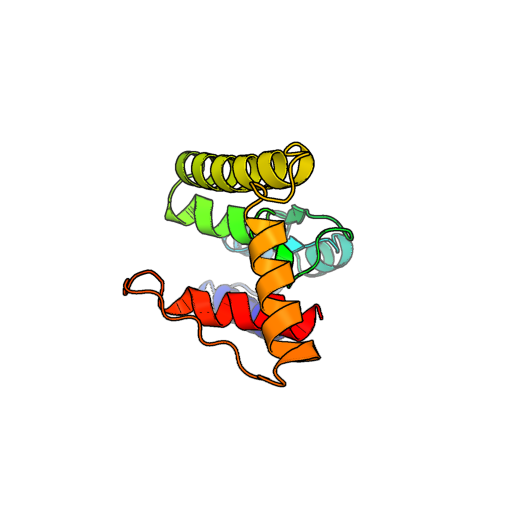8.44 107 VAL A CA 1
ATOM 834 C C . VAL A 1 107 ? -10.085 -0.404 19.759 1.00 98.44 107 VAL A C 1
ATOM 836 O O . VAL A 1 107 ? -10.602 -1.518 19.707 1.00 98.44 107 VAL A O 1
ATOM 839 N N . LEU A 1 108 ? -10.811 0.712 19.846 1.00 98.44 108 LEU A N 1
ATOM 840 C CA . LEU A 1 108 ? -12.273 0.699 19.910 1.00 98.44 108 LEU A CA 1
ATOM 841 C C . LEU A 1 108 ? -12.901 0.058 18.669 1.00 98.44 108 LEU A C 1
ATOM 843 O O . LEU A 1 108 ? -13.828 -0.741 18.799 1.00 98.44 108 LEU A O 1
ATOM 847 N N . LEU A 1 109 ? -12.381 0.365 17.477 1.00 97.81 109 LEU A N 1
ATOM 848 C CA . LEU A 1 109 ? -12.861 -0.224 16.227 1.00 97.81 109 LEU A CA 1
ATOM 849 C C . LEU A 1 109 ? -12.633 -1.746 16.193 1.00 97.81 109 LEU A C 1
ATOM 851 O O . LEU A 1 109 ? -13.535 -2.496 15.817 1.00 97.81 109 LEU A O 1
ATOM 855 N N . GLY A 1 110 ? -11.464 -2.211 16.647 1.00 96.88 110 GLY A N 1
ATOM 856 C CA . GLY A 1 110 ? -11.161 -3.638 16.781 1.00 96.88 110 GLY A CA 1
ATOM 857 C C . GLY A 1 110 ? -12.062 -4.344 17.799 1.00 96.88 110 GLY A C 1
ATOM 858 O O . GLY A 1 110 ? -12.632 -5.393 17.502 1.00 96.88 110 GLY A O 1
ATOM 859 N N . LEU A 1 111 ? -12.268 -3.746 18.976 1.00 97.88 111 LEU A N 1
ATOM 860 C CA . LEU A 1 111 ? -13.147 -4.295 20.014 1.00 97.88 111 LEU A CA 1
ATOM 861 C C . LEU A 1 111 ? -14.610 -4.368 19.564 1.00 97.88 111 LEU A C 1
ATOM 863 O O . LEU A 1 111 ? -15.289 -5.346 19.872 1.00 97.88 111 LEU A O 1
ATOM 867 N N . ALA A 1 112 ? -15.093 -3.386 18.799 1.00 97.19 112 ALA A N 1
ATOM 868 C CA . ALA A 1 112 ? -16.427 -3.434 18.205 1.00 97.19 112 ALA A CA 1
ATOM 869 C C . ALA A 1 112 ? -16.572 -4.615 17.228 1.00 97.19 112 ALA A C 1
ATOM 871 O O . ALA A 1 112 ? -17.599 -5.297 17.232 1.00 97.19 112 ALA A O 1
ATOM 872 N N . SER A 1 113 ? -15.532 -4.900 16.434 1.00 96.50 113 SER A N 1
ATOM 873 C CA . SER A 1 113 ? -15.496 -6.077 15.558 1.00 96.50 113 SER A CA 1
ATOM 874 C C . SER A 1 113 ? -15.553 -7.385 16.357 1.00 96.50 113 SER A C 1
ATOM 876 O O . SER A 1 113 ? -16.367 -8.262 16.056 1.00 96.50 113 SER A O 1
ATOM 878 N N . VAL A 1 114 ? -14.767 -7.499 17.435 1.00 97.00 114 VAL A N 1
ATOM 879 C CA . VAL A 1 114 ? -14.785 -8.668 18.335 1.00 97.00 114 VAL A CA 1
ATOM 880 C C . VAL A 1 114 ? -16.158 -8.845 18.984 1.00 97.00 114 VAL A C 1
ATOM 882 O O . VAL A 1 114 ? -16.689 -9.953 18.994 1.00 97.00 114 VAL A O 1
ATOM 885 N N . TRP A 1 115 ? -16.770 -7.767 19.476 1.00 98.25 115 TRP A N 1
ATOM 886 C CA . TRP A 1 115 ? -18.104 -7.814 20.072 1.00 98.25 115 TRP A CA 1
ATOM 887 C C . TRP A 1 115 ? -19.154 -8.341 19.087 1.00 98.25 115 TRP A C 1
ATOM 889 O O . TRP A 1 115 ? -19.853 -9.320 19.365 1.00 98.25 115 TRP A O 1
ATOM 899 N N . ASN A 1 116 ? -19.219 -7.737 17.899 1.00 98.00 116 ASN A N 1
ATOM 900 C CA . ASN A 1 116 ? -20.195 -8.102 16.878 1.00 98.00 116 ASN A CA 1
ATOM 901 C C . ASN A 1 116 ? -20.002 -9.543 16.387 1.00 98.00 116 ASN A C 1
ATOM 903 O O . ASN A 1 116 ? -20.978 -10.281 16.262 1.00 98.00 116 ASN A O 1
ATOM 907 N N . SER A 1 117 ? -18.760 -9.964 16.152 1.00 96.94 117 SER A N 1
ATOM 908 C CA . SER A 1 117 ? -18.462 -11.296 15.618 1.00 96.94 117 SER A CA 1
ATOM 909 C C . SER A 1 117 ? -18.561 -12.407 16.662 1.00 96.94 117 SER A C 1
ATOM 911 O O . SER A 1 117 ? -19.212 -13.423 16.416 1.00 96.94 117 SER A O 1
ATOM 913 N N . SER A 1 118 ? -17.950 -12.218 17.833 1.00 97.31 118 SER A N 1
ATOM 914 C CA . SER A 1 118 ? -17.764 -13.280 18.829 1.00 97.31 118 SER A CA 1
ATOM 915 C C . SER A 1 118 ? -18.942 -13.399 19.793 1.00 97.31 118 SER A C 1
ATOM 917 O O . SER A 1 118 ? -19.258 -14.505 20.225 1.00 97.31 118 SER A O 1
ATOM 919 N N . PHE A 1 119 ? -19.612 -12.287 20.115 1.00 98.12 119 PHE A N 1
ATOM 920 C CA . PHE A 1 119 ? -20.697 -12.268 21.104 1.00 98.12 119 PHE A CA 1
ATOM 921 C C . PHE A 1 119 ? -22.080 -12.160 20.462 1.00 98.12 119 PHE A C 1
ATOM 923 O O . PHE A 1 119 ? -23.006 -12.832 20.909 1.00 98.12 119 PHE A O 1
ATOM 930 N N . LEU A 1 120 ? -22.231 -11.359 19.401 1.00 98.25 120 LEU A N 1
ATOM 931 C CA . LEU A 1 120 ? -23.511 -11.225 18.688 1.00 98.25 120 LEU A CA 1
ATOM 932 C C . LEU A 1 120 ? -23.654 -12.186 17.497 1.00 98.25 120 LEU A C 1
ATOM 934 O O . LEU A 1 120 ? -24.743 -12.317 16.943 1.00 98.25 120 LEU A O 1
ATOM 938 N N . GLY A 1 121 ? -22.573 -12.863 17.093 1.00 97.69 121 GLY A N 1
ATOM 939 C CA . GLY A 1 121 ? -22.583 -13.824 15.988 1.00 97.69 121 GLY A CA 1
ATOM 940 C C . GLY A 1 121 ? -22.735 -13.198 14.595 1.00 97.69 121 GLY A C 1
ATOM 941 O O . GLY A 1 121 ? -23.071 -13.906 13.644 1.00 97.69 121 GLY A O 1
ATOM 942 N N . ILE A 1 122 ? -22.493 -11.893 14.446 1.00 98.00 122 ILE A N 1
ATOM 943 C CA . ILE A 1 122 ? -22.558 -11.173 13.169 1.00 98.00 122 ILE A CA 1
ATOM 944 C C . ILE A 1 122 ? -21.272 -11.449 12.380 1.00 98.00 122 ILE A C 1
ATOM 946 O O . ILE A 1 122 ? -20.192 -11.005 12.755 1.00 98.00 122 ILE A O 1
ATOM 950 N N . ARG A 1 123 ? -21.383 -12.178 11.264 1.00 94.56 123 ARG A N 1
ATOM 951 C CA . ARG A 1 123 ? -20.225 -12.673 10.487 1.00 94.56 123 ARG A CA 1
ATOM 952 C C . ARG A 1 123 ? -19.842 -11.820 9.278 1.00 94.56 123 ARG A C 1
ATOM 954 O O . ARG A 1 123 ? -18.996 -12.222 8.488 1.00 94.56 123 ARG A O 1
ATOM 961 N N . SER A 1 124 ? -20.491 -10.678 9.097 1.00 95.25 124 SER A N 1
ATOM 962 C CA . SER A 1 124 ? -20.272 -9.791 7.956 1.00 95.25 124 SER A CA 1
ATOM 963 C C . SER A 1 124 ? -20.106 -8.356 8.428 1.00 95.25 124 SER A C 1
ATOM 965 O O . SER A 1 124 ? -20.899 -7.888 9.244 1.00 95.25 124 SER A O 1
ATOM 967 N N . ASN A 1 125 ? -19.133 -7.650 7.858 1.00 94.62 125 ASN A N 1
ATOM 968 C CA . ASN A 1 125 ? -18.916 -6.227 8.076 1.00 94.62 125 ASN A CA 1
ATOM 969 C C . ASN A 1 125 ? -19.072 -5.478 6.746 1.00 94.62 125 ASN A C 1
ATOM 971 O O . ASN A 1 125 ? -18.425 -5.824 5.759 1.00 94.62 125 ASN A O 1
ATOM 975 N N . ALA A 1 126 ? -19.944 -4.470 6.709 1.00 96.62 126 ALA A N 1
ATOM 976 C CA . ALA A 1 126 ? -20.175 -3.662 5.517 1.00 96.62 126 ALA A CA 1
ATOM 977 C C . ALA A 1 126 ? -19.417 -2.335 5.627 1.00 96.62 126 ALA A C 1
ATOM 979 O O . ALA A 1 126 ? -19.663 -1.543 6.534 1.00 96.62 126 ALA A O 1
ATOM 980 N N . ILE A 1 127 ? -18.530 -2.068 4.668 1.00 97.25 127 ILE A N 1
ATOM 981 C CA . ILE A 1 127 ? -17.787 -0.807 4.570 1.00 97.25 127 ILE A CA 1
ATOM 982 C C . ILE A 1 127 ? -18.421 0.025 3.459 1.00 97.25 127 ILE A C 1
ATOM 984 O O . ILE A 1 127 ? -18.354 -0.342 2.287 1.00 97.25 127 ILE A O 1
ATOM 988 N N . LEU A 1 128 ? -19.056 1.135 3.834 1.00 97.56 128 LEU A N 1
ATOM 989 C CA . LEU A 1 128 ? -19.906 1.935 2.948 1.00 97.56 128 LEU A CA 1
ATOM 990 C C . LEU A 1 128 ? -19.387 3.381 2.866 1.00 97.56 128 LEU A C 1
ATOM 992 O O . LEU A 1 128 ? -19.947 4.266 3.511 1.00 97.56 128 LEU A O 1
ATOM 996 N N . PRO A 1 129 ? -18.294 3.652 2.128 1.00 97.44 129 PRO A N 1
ATOM 997 C CA . PRO A 1 129 ? -17.775 5.006 1.998 1.00 97.44 129 PRO A CA 1
ATOM 998 C C . PRO A 1 129 ? -18.715 5.861 1.136 1.00 97.44 129 PRO A C 1
ATOM 1000 O O . PRO A 1 129 ? -18.946 5.564 -0.034 1.00 97.44 129 PRO A O 1
ATOM 1003 N N . TYR A 1 130 ? -19.207 6.974 1.684 1.00 97.94 130 TYR A N 1
ATOM 1004 C CA . TYR A 1 130 ? -20.059 7.942 0.975 1.00 97.94 130 TYR A CA 1
ATOM 1005 C C . TYR A 1 130 ? -19.223 8.907 0.115 1.00 97.94 130 TYR A C 1
ATOM 1007 O O . TYR A 1 130 ? -19.376 10.124 0.169 1.00 97.94 130 TYR A O 1
ATOM 1015 N N . ALA A 1 131 ? -18.289 8.359 -0.663 1.00 98.12 131 ALA A N 1
ATOM 1016 C CA . ALA A 1 131 ? -17.408 9.119 -1.539 1.00 98.12 131 ALA A CA 1
ATOM 1017 C C . ALA A 1 131 ? -16.986 8.266 -2.738 1.00 98.12 131 ALA A C 1
ATOM 1019 O O . ALA A 1 131 ? -16.317 7.245 -2.576 1.00 98.12 131 ALA A O 1
ATOM 1020 N N . GLN A 1 132 ? -17.306 8.717 -3.955 1.00 97.75 132 GLN A N 1
ATOM 1021 C CA . GLN A 1 132 ? -16.984 7.978 -5.184 1.00 97.75 132 GLN A CA 1
ATOM 1022 C C . GLN A 1 132 ? -15.474 7.761 -5.366 1.00 97.75 132 GLN A C 1
ATOM 1024 O O . GLN A 1 132 ? -15.049 6.730 -5.883 1.00 97.75 132 GLN A O 1
ATOM 1029 N N . ALA A 1 133 ? -14.651 8.701 -4.890 1.00 97.69 133 ALA A N 1
ATOM 1030 C CA . ALA A 1 133 ? -13.194 8.580 -4.912 1.00 97.69 133 ALA A CA 1
ATOM 1031 C C . ALA A 1 133 ? -12.678 7.349 -4.134 1.00 97.69 133 ALA A C 1
ATOM 1033 O O . ALA A 1 133 ? -11.604 6.838 -4.436 1.00 97.69 133 ALA A O 1
ATOM 1034 N N . LEU A 1 134 ? -13.456 6.830 -3.176 1.00 98.12 134 LEU A N 1
ATOM 1035 C CA . LEU A 1 134 ? -13.114 5.668 -2.353 1.00 98.12 134 LEU A CA 1
ATOM 1036 C C . LEU A 1 134 ? -13.687 4.347 -2.895 1.00 98.12 134 LEU A C 1
ATOM 1038 O O . LEU A 1 134 ? -13.691 3.345 -2.185 1.00 98.12 134 LEU A O 1
ATOM 1042 N N . VAL A 1 135 ? -14.118 4.288 -4.160 1.00 97.75 135 VAL A N 1
ATOM 1043 C CA . VAL A 1 135 ? -14.702 3.068 -4.759 1.00 97.75 135 VAL A CA 1
ATOM 1044 C C . VAL A 1 135 ? -13.783 1.834 -4.682 1.00 97.75 135 VAL A C 1
ATOM 1046 O O . VAL A 1 135 ? -14.264 0.704 -4.650 1.00 97.75 135 VAL A O 1
ATOM 1049 N N . ARG A 1 136 ? -12.455 2.018 -4.618 1.00 97.75 136 ARG A N 1
ATOM 1050 C CA . ARG A 1 136 ? -11.474 0.924 -4.453 1.00 97.75 136 ARG A CA 1
ATOM 1051 C C . ARG A 1 136 ? -11.035 0.676 -3.008 1.00 97.75 136 ARG A C 1
ATOM 1053 O O . ARG A 1 136 ? -10.362 -0.320 -2.761 1.00 97.75 136 ARG A O 1
ATOM 1060 N N . PHE A 1 137 ? -11.442 1.520 -2.060 1.00 98.00 137 PHE A N 1
ATOM 1061 C CA . PHE A 1 137 ? -11.076 1.382 -0.650 1.00 98.00 137 PHE A CA 1
ATOM 1062 C C . PHE A 1 137 ? -11.557 0.048 -0.070 1.00 98.00 137 PHE A C 1
ATOM 1064 O O . PHE A 1 137 ? -10.784 -0.666 0.558 1.00 98.00 137 PHE A O 1
ATOM 1071 N N . VAL A 1 138 ? -12.802 -0.339 -0.363 1.00 97.25 138 VAL A N 1
ATOM 1072 C CA . VAL A 1 138 ? -13.397 -1.582 0.154 1.00 97.25 138 VAL A CA 1
ATOM 1073 C C . VAL A 1 138 ? -12.622 -2.817 -0.309 1.00 97.25 138 VAL A C 1
ATOM 1075 O O . VAL A 1 138 ? -12.365 -3.702 0.496 1.00 97.25 138 VAL A O 1
ATOM 1078 N N . ALA A 1 139 ? -12.181 -2.853 -1.571 1.00 98.00 139 ALA A N 1
ATOM 1079 C CA . ALA A 1 139 ? -11.372 -3.958 -2.088 1.00 98.00 139 ALA A CA 1
ATOM 1080 C C . ALA A 1 139 ? -10.014 -4.071 -1.369 1.00 98.00 139 ALA A C 1
ATOM 1082 O O . ALA A 1 139 ? -9.551 -5.179 -1.108 1.00 98.00 139 ALA A O 1
ATOM 1083 N N . HIS A 1 140 ? -9.395 -2.941 -1.010 1.00 97.75 140 HIS A N 1
ATOM 1084 C CA . HIS A 1 140 ? -8.166 -2.948 -0.217 1.00 97.75 140 HIS A CA 1
ATOM 1085 C C . HIS A 1 140 ? -8.413 -3.443 1.214 1.00 97.75 140 HIS A C 1
ATOM 1087 O O . HIS A 1 140 ? -7.695 -4.327 1.677 1.00 97.75 140 HIS A O 1
ATOM 1093 N N . ILE A 1 141 ? -9.448 -2.933 1.895 1.00 97.56 141 ILE A N 1
ATOM 1094 C CA . ILE A 1 141 ? -9.765 -3.373 3.261 1.00 97.56 141 ILE A CA 1
ATOM 1095 C C . ILE A 1 141 ? -10.162 -4.849 3.298 1.00 97.56 141 ILE A C 1
ATOM 1097 O O . ILE A 1 141 ? -9.797 -5.548 4.235 1.00 97.56 141 ILE A O 1
ATOM 1101 N N . GLN A 1 142 ? -10.838 -5.351 2.265 1.00 97.69 142 GLN A N 1
ATOM 1102 C CA . GLN A 1 142 ? -11.169 -6.767 2.162 1.00 97.69 142 GLN A CA 1
ATOM 1103 C C . GLN A 1 142 ? -9.912 -7.642 2.223 1.00 97.69 142 GLN A C 1
ATOM 1105 O O . GLN A 1 142 ? -9.876 -8.601 2.988 1.00 97.69 142 GLN A O 1
ATOM 1110 N N . GLN A 1 143 ? -8.868 -7.292 1.465 1.00 98.12 143 GLN A N 1
ATOM 1111 C CA . GLN A 1 143 ? -7.590 -7.998 1.534 1.00 98.12 143 GLN A CA 1
ATOM 1112 C C . GLN A 1 143 ? -6.914 -7.818 2.900 1.00 98.12 143 GLN A C 1
ATOM 1114 O O . GLN A 1 143 ? -6.386 -8.775 3.464 1.00 98.12 143 GLN A O 1
ATOM 1119 N N . LEU A 1 144 ? -6.914 -6.588 3.420 1.00 97.50 144 LEU A N 1
ATOM 1120 C CA . LEU A 1 144 ? -6.285 -6.256 4.694 1.00 97.50 144 LEU A CA 1
ATOM 1121 C C . LEU A 1 144 ? -6.873 -7.068 5.853 1.00 97.50 144 LEU A C 1
ATOM 1123 O O . LEU A 1 144 ? -6.113 -7.590 6.659 1.00 97.50 144 LEU A O 1
ATOM 1127 N N . ASP A 1 145 ? -8.196 -7.173 5.929 1.00 95.94 145 ASP A N 1
ATOM 1128 C CA . ASP A 1 145 ? -8.913 -7.855 7.007 1.00 95.94 145 ASP A CA 1
ATOM 1129 C C . ASP A 1 145 ? -8.911 -9.379 6.797 1.00 95.94 145 ASP A C 1
ATOM 1131 O O . ASP A 1 145 ? -8.371 -10.126 7.613 1.00 95.94 145 ASP A O 1
ATOM 1135 N N . MET A 1 146 ? -9.414 -9.851 5.649 1.00 96.50 146 MET A N 1
ATOM 1136 C CA . MET A 1 146 ? -9.691 -11.277 5.428 1.00 96.50 146 MET A CA 1
ATOM 1137 C C . MET A 1 146 ? -8.446 -12.149 5.227 1.00 96.50 146 MET A C 1
ATOM 1139 O O . MET A 1 146 ? -8.533 -13.358 5.409 1.00 96.50 146 MET A O 1
ATOM 1143 N N . GLU A 1 147 ? -7.304 -11.586 4.816 1.00 95.94 147 GLU A N 1
ATOM 1144 C CA . GLU A 1 147 ? -6.042 -12.342 4.749 1.00 95.94 147 GLU A CA 1
ATOM 1145 C C . GLU A 1 147 ? -5.195 -12.214 6.030 1.00 95.94 147 GLU A C 1
ATOM 1147 O O . GLU A 1 147 ? -4.138 -12.848 6.125 1.00 95.94 147 GLU A O 1
ATOM 1152 N N . SER A 1 148 ? -5.591 -11.362 6.986 1.00 94.94 148 SER A N 1
ATOM 1153 C CA . SER A 1 148 ? -4.855 -11.165 8.247 1.00 94.94 148 SER A CA 1
ATOM 1154 C C . SER A 1 148 ? -5.363 -12.013 9.400 1.00 94.94 148 SER A C 1
ATOM 1156 O O . SER A 1 148 ? -4.535 -12.527 10.152 1.00 94.94 148 SER A O 1
ATOM 1158 N N . ASN A 1 149 ? -6.683 -12.084 9.555 1.00 89.75 149 ASN A N 1
ATOM 1159 C CA . ASN A 1 149 ? -7.374 -12.632 10.723 1.00 89.75 149 ASN A CA 1
ATOM 1160 C C . ASN A 1 149 ? -7.848 -14.067 10.480 1.00 89.75 149 ASN A C 1
ATOM 1162 O O . ASN A 1 149 ? -7.829 -14.852 11.454 1.00 89.75 149 ASN A O 1
#

Foldseek 3Di:
DVVVVVVLVVQCVVVVHDPDDDVSLVSCAVPDEEEDQCPVVCVVVSYPHYQYDDPVQDPLNCLLGCVNQVVCCVVPNNVVSVVVNVVVVVLVCLQVPPPPCVPNVVSVVVVVVCCCCVPVVNPDDDDDDPDPVCPCVVVSVCCVPVVPD

Radius of gyration: 21.06 Å; chains: 1; bounding box: 47×30×61 Å